Protein AF-A0A930RI25-F1 (afdb_monomer)

Mean predicted aligned error: 14.93 Å

Foldseek 3Di:
DDDPVVLLVLLLVLLLVCLLVVHQLDEPPSDYFPVVPDVDCPPHDPVRVCVRVSSVSSNVNNPDPVSVVSSVVNVVVVVVVVVVVVVVVVVVVVVVVVVVPDPPDPDPPDDDDDDDPDPDDPPDDDDDDPDDPDDPDDDDDDDDDDD

Radius of gyration: 32.0 Å; Cα contacts (8 Å, |Δi|>4): 77; chains: 1; bounding box: 86×34×66 Å

Secondary structure (DSSP, 8-state):
---HHHHHHHHHHHHHHHHHTT----BTTTB--GGGTSS--TT-HHHHHHHHHHHHHHHHHHTSHHHHHHHHHHHHHHHHHHHHHHHHHHHHHHHHHHHTS---PPP--SPPPPPPPPPPPP----PPPPPPPP-------------

pLDDT: mean 84.76, std 18.07, range [45.09, 98.88]

Sequence (147 aa):
VPTEAQKHSAAHLIAALCTVYQLDPIWGVTVKGHRDFNATACPGRYLYAELPEIVEEARVYYGSDELQAERLRIMQQERAEQEQQRARMRARMEAAQNKNSRPSHPTPSAPNPPVQPAPEKPSLRPSKRPDLPKPGNLPTQRRIASN

Solvent-accessible surface area (backbone atoms only — not comparable to full-atom values): 9212 Å² total; per-residue (Å²): 127,84,52,70,70,55,44,53,52,49,12,5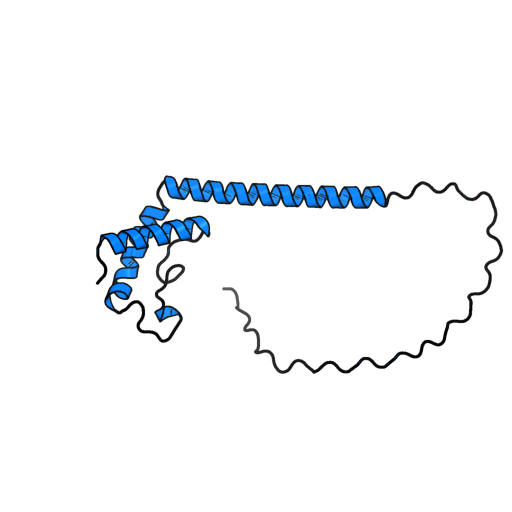0,50,52,19,52,52,23,37,76,70,74,45,71,67,34,65,83,74,70,42,73,55,63,38,82,80,40,103,52,70,48,70,38,75,64,52,56,69,46,44,58,59,36,32,52,52,10,39,56,51,40,67,30,71,68,43,45,51,48,36,51,50,53,55,51,49,55,48,52,51,51,52,50,50,53,51,55,51,48,55,52,51,53,54,53,52,58,71,62,60,69,75,84,71,78,78,74,94,61,84,80,76,83,83,74,79,80,77,83,77,77,88,75,76,84,74,80,77,79,86,73,82,76,87,71,86,73,82,80,80,78,80,80,79,90,129

Structure (mmCIF, N/CA/C/O backbone):
data_AF-A0A930RI25-F1
#
_entry.id   AF-A0A930RI25-F1
#
loop_
_atom_site.group_PDB
_atom_site.id
_atom_site.type_symbol
_atom_site.label_atom_id
_atom_site.label_alt_id
_atom_site.label_comp_id
_atom_site.label_asym_id
_atom_site.label_entity_id
_atom_site.label_seq_id
_atom_site.pdbx_PDB_ins_code
_atom_site.Cartn_x
_atom_site.Cartn_y
_atom_site.Cartn_z
_atom_site.occupancy
_atom_site.B_iso_or_equiv
_atom_site.auth_seq_id
_atom_site.a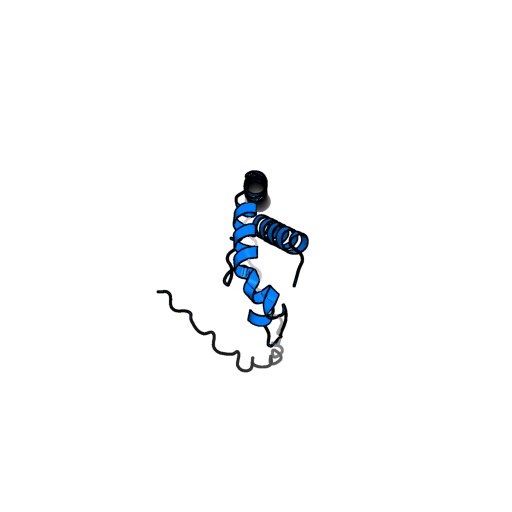uth_comp_id
_atom_site.auth_asym_id
_atom_site.auth_atom_id
_atom_site.pdbx_PDB_model_num
ATOM 1 N N . VAL A 1 1 ? 14.354 2.944 -18.507 1.00 77.38 1 VAL A N 1
ATOM 2 C CA . VAL A 1 1 ? 14.143 2.156 -17.270 1.00 77.38 1 VAL A CA 1
ATOM 3 C C . VAL A 1 1 ? 14.271 3.093 -16.080 1.00 77.38 1 VAL A C 1
ATOM 5 O O . VAL A 1 1 ? 14.964 4.094 -16.258 1.00 77.38 1 VAL A O 1
ATOM 8 N N . PRO A 1 2 ? 13.552 2.870 -14.964 1.00 91.62 2 PRO A N 1
ATOM 9 C CA . PRO A 1 2 ? 13.620 3.746 -13.791 1.00 91.62 2 PRO A CA 1
ATOM 10 C C . PRO A 1 2 ? 15.038 3.833 -13.224 1.00 91.62 2 PRO A C 1
ATOM 12 O O . PRO A 1 2 ? 15.827 2.905 -13.396 1.00 91.62 2 PRO A O 1
ATOM 15 N N . THR A 1 3 ? 15.357 4.940 -12.555 1.00 97.19 3 THR A N 1
ATOM 16 C CA . THR A 1 3 ? 16.615 5.065 -11.806 1.00 97.19 3 THR A CA 1
ATOM 17 C C . THR A 1 3 ? 16.558 4.240 -10.521 1.00 97.19 3 THR A C 1
ATOM 19 O O . THR A 1 3 ? 15.477 3.978 -9.997 1.00 97.19 3 THR A O 1
ATOM 22 N N . GLU A 1 4 ? 17.713 3.890 -9.957 1.00 97.31 4 GLU A N 1
ATOM 23 C CA . GLU A 1 4 ? 17.773 3.149 -8.686 1.00 97.31 4 GLU A CA 1
ATOM 24 C C . GLU A 1 4 ? 17.072 3.901 -7.545 1.00 97.31 4 GLU A C 1
ATOM 26 O O . GLU A 1 4 ? 16.296 3.320 -6.796 1.00 97.31 4 GLU A O 1
ATOM 31 N N . ALA A 1 5 ? 17.210 5.230 -7.490 1.00 98.00 5 ALA A N 1
ATOM 32 C CA . ALA A 1 5 ? 16.478 6.051 -6.524 1.00 98.00 5 ALA A CA 1
ATOM 33 C C . ALA A 1 5 ? 14.948 5.939 -6.682 1.00 98.00 5 ALA A C 1
ATOM 35 O O . ALA A 1 5 ? 14.220 5.940 -5.690 1.00 98.00 5 ALA A O 1
ATOM 36 N N . GLN A 1 6 ? 14.444 5.822 -7.918 1.00 98.00 6 GLN A N 1
ATOM 37 C CA . GLN A 1 6 ? 13.016 5.603 -8.169 1.00 98.00 6 GLN A CA 1
ATOM 38 C C . GLN A 1 6 ? 12.572 4.201 -7.737 1.00 98.00 6 GLN A C 1
ATOM 40 O O . GLN A 1 6 ? 11.468 4.065 -7.212 1.00 98.00 6 GLN A O 1
ATOM 45 N N . LYS A 1 7 ? 13.417 3.179 -7.922 1.00 98.12 7 LYS A N 1
ATOM 46 C CA . LYS A 1 7 ? 13.138 1.805 -7.476 1.00 98.12 7 LYS A CA 1
ATOM 47 C C . LYS A 1 7 ? 13.075 1.717 -5.951 1.00 98.12 7 LYS A C 1
ATOM 49 O O . LYS A 1 7 ? 12.050 1.285 -5.432 1.00 98.12 7 LYS A O 1
ATOM 54 N N . HIS A 1 8 ? 14.074 2.257 -5.251 1.00 98.38 8 HIS A N 1
ATOM 55 C CA . HIS A 1 8 ? 14.088 2.294 -3.784 1.00 98.38 8 HIS A CA 1
ATOM 56 C C . HIS A 1 8 ? 12.900 3.095 -3.233 1.00 98.38 8 HIS A C 1
ATOM 58 O O . HIS A 1 8 ? 12.238 2.684 -2.282 1.00 98.38 8 HIS A O 1
ATOM 64 N N . SER A 1 9 ? 12.571 4.235 -3.858 1.00 98.56 9 SER A N 1
ATOM 65 C CA . SER A 1 9 ? 11.401 5.030 -3.469 1.00 98.56 9 SER A CA 1
ATOM 66 C C . SER A 1 9 ? 10.093 4.253 -3.656 1.00 98.56 9 SER A C 1
ATOM 68 O O . SER A 1 9 ? 9.220 4.313 -2.788 1.00 98.56 9 SER A O 1
ATOM 70 N N . ALA A 1 10 ? 9.963 3.486 -4.743 1.00 98.25 10 ALA A N 1
ATOM 71 C CA . ALA A 1 10 ? 8.814 2.615 -4.960 1.00 98.25 10 ALA A CA 1
ATOM 72 C C . ALA A 1 10 ? 8.750 1.482 -3.922 1.00 98.25 10 ALA A C 1
ATOM 74 O O . ALA A 1 10 ? 7.679 1.242 -3.366 1.00 98.25 10 ALA A O 1
ATOM 75 N N . ALA A 1 11 ? 9.876 0.833 -3.614 1.00 98.75 11 ALA A N 1
ATOM 76 C CA . ALA A 1 11 ? 9.961 -0.212 -2.596 1.00 98.75 11 ALA A CA 1
ATOM 77 C C . ALA A 1 11 ? 9.539 0.304 -1.208 1.00 98.75 11 ALA A C 1
ATOM 79 O O . ALA A 1 11 ? 8.686 -0.296 -0.550 1.00 98.75 11 ALA A O 1
ATOM 80 N N . HIS A 1 12 ? 10.049 1.471 -0.802 1.00 98.69 12 HIS A N 1
ATOM 81 C CA . HIS A 1 12 ? 9.642 2.144 0.434 1.00 98.69 12 HIS A CA 1
ATOM 82 C C . HIS A 1 12 ? 8.142 2.460 0.465 1.00 98.69 12 HIS A C 1
ATOM 84 O O . HIS A 1 12 ? 7.481 2.218 1.476 1.00 98.69 12 HIS A O 1
ATOM 90 N N . LEU A 1 13 ? 7.587 2.979 -0.635 1.00 98.69 13 LEU A N 1
ATOM 91 C CA . LEU A 1 13 ? 6.160 3.291 -0.714 1.00 98.69 13 LEU A CA 1
ATOM 92 C C . LEU A 1 13 ? 5.298 2.028 -0.595 1.00 98.69 13 LEU A C 1
ATOM 94 O O . LEU A 1 13 ? 4.304 2.032 0.132 1.00 98.69 13 LEU A O 1
ATOM 98 N N . ILE A 1 14 ? 5.680 0.944 -1.277 1.00 98.81 14 ILE A N 1
ATOM 99 C CA . ILE A 1 14 ? 4.996 -0.351 -1.176 1.00 98.81 14 ILE A CA 1
ATOM 100 C C . ILE A 1 14 ? 4.996 -0.825 0.280 1.00 98.81 14 ILE A C 1
ATOM 102 O O . ILE A 1 14 ? 3.935 -1.179 0.795 1.00 98.81 14 ILE A O 1
ATOM 106 N N . ALA A 1 15 ? 6.150 -0.786 0.951 1.00 98.88 15 ALA A N 1
ATOM 107 C CA . ALA A 1 15 ? 6.277 -1.183 2.349 1.00 98.88 15 ALA A CA 1
ATOM 108 C C . ALA A 1 15 ? 5.382 -0.340 3.271 1.00 98.88 15 ALA A C 1
ATOM 110 O O . ALA A 1 15 ? 4.633 -0.899 4.070 1.00 98.88 15 ALA A O 1
ATOM 111 N N . ALA A 1 16 ? 5.394 0.988 3.115 1.00 98.62 16 ALA A N 1
ATOM 112 C CA . ALA A 1 16 ? 4.578 1.900 3.913 1.00 98.62 16 ALA A CA 1
ATOM 113 C C . ALA A 1 16 ? 3.071 1.642 3.739 1.00 98.62 16 ALA A C 1
ATOM 115 O O . ALA A 1 16 ? 2.340 1.542 4.725 1.00 98.62 16 ALA A O 1
ATOM 116 N N . LEU A 1 17 ? 2.598 1.468 2.499 1.00 98.69 17 LEU A N 1
ATOM 117 C CA . LEU A 1 17 ? 1.194 1.138 2.232 1.00 98.69 17 LEU A CA 1
ATOM 118 C C . LEU A 1 17 ? 0.817 -0.226 2.824 1.00 98.69 17 LEU A C 1
ATOM 120 O O . LEU A 1 17 ? -0.224 -0.358 3.464 1.00 98.69 17 LEU A O 1
ATOM 124 N N . CYS A 1 18 ? 1.680 -1.228 2.665 1.00 98.69 18 CYS A N 1
ATOM 125 C CA . CYS A 1 18 ? 1.493 -2.556 3.248 1.00 98.69 18 CYS A CA 1
ATOM 126 C C . CYS A 1 18 ? 1.453 -2.518 4.790 1.00 98.69 18 CYS A C 1
ATOM 128 O O . CYS A 1 18 ? 0.722 -3.287 5.415 1.00 98.69 18 CYS A O 1
ATOM 130 N N . THR A 1 19 ? 2.187 -1.604 5.426 1.00 98.56 19 THR A N 1
ATOM 131 C CA . THR A 1 19 ? 2.100 -1.347 6.871 1.00 98.56 19 THR A CA 1
ATOM 132 C C . THR A 1 19 ? 0.750 -0.771 7.271 1.00 98.56 19 THR A C 1
ATOM 134 O O . THR A 1 19 ? 0.095 -1.334 8.145 1.00 98.56 19 THR A O 1
ATOM 137 N N . VAL A 1 20 ? 0.301 0.290 6.594 1.00 98.12 20 VAL A N 1
ATOM 138 C CA . VAL A 1 20 ? -0.972 0.962 6.905 1.00 98.12 20 VAL A CA 1
ATOM 139 C C . VAL A 1 20 ? -2.167 0.027 6.730 1.00 98.12 20 VAL A C 1
ATOM 141 O O . VAL A 1 20 ? -3.050 -0.015 7.581 1.00 98.12 20 VAL A O 1
ATOM 144 N N . TYR A 1 21 ? -2.187 -0.746 5.645 1.00 97.94 21 TYR A N 1
ATOM 145 C CA . TYR A 1 21 ? -3.302 -1.642 5.330 1.00 97.94 21 TYR A CA 1
ATOM 146 C C . TYR A 1 21 ? -3.144 -3.056 5.895 1.00 97.94 21 TYR A C 1
ATOM 148 O O . TYR A 1 21 ? -3.985 -3.909 5.623 1.00 97.94 21 TYR A O 1
ATOM 156 N N . GLN A 1 22 ? -2.084 -3.311 6.668 1.00 96.94 22 GLN A N 1
ATOM 157 C CA . GLN A 1 22 ? -1.802 -4.618 7.267 1.00 96.94 22 GLN A CA 1
ATOM 158 C C . GLN A 1 22 ? -1.764 -5.764 6.231 1.00 96.94 22 GLN A C 1
ATOM 160 O O . GLN A 1 22 ? -2.313 -6.841 6.447 1.00 96.94 22 GLN A O 1
ATOM 165 N N . LEU A 1 23 ? -1.112 -5.522 5.090 1.00 98.06 23 LEU A N 1
ATOM 166 C CA . LEU A 1 23 ? -0.942 -6.484 3.996 1.00 98.06 23 LEU A CA 1
ATOM 167 C C . LEU A 1 23 ? 0.519 -6.911 3.881 1.00 98.06 23 LEU A C 1
ATOM 169 O O . LEU 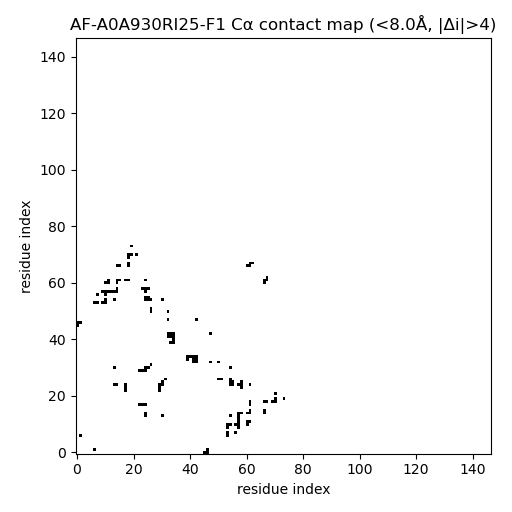A 1 23 ? 1.404 -6.082 4.055 1.00 98.06 23 LEU A O 1
ATOM 173 N N . ASP A 1 24 ? 0.783 -8.155 3.490 1.00 98.19 24 ASP A N 1
ATOM 174 C CA . ASP A 1 24 ? 2.151 -8.583 3.192 1.00 98.19 24 ASP A CA 1
ATOM 175 C C . ASP A 1 24 ? 2.564 -8.162 1.769 1.00 98.19 24 ASP A C 1
ATOM 177 O O . ASP A 1 24 ? 1.809 -8.405 0.817 1.00 98.19 24 ASP A O 1
ATOM 181 N N . PRO A 1 25 ? 3.759 -7.573 1.567 1.00 98.31 25 PRO A N 1
ATOM 182 C CA . PRO A 1 25 ? 4.236 -7.182 0.244 1.00 98.31 25 PRO A CA 1
ATOM 183 C C . PRO A 1 25 ? 4.682 -8.417 -0.547 1.00 98.31 25 PRO A C 1
ATOM 185 O O . PRO A 1 25 ? 5.825 -8.856 -0.479 1.00 98.31 25 PRO A O 1
ATOM 188 N N . ILE A 1 26 ? 3.751 -9.011 -1.295 1.00 98.38 26 ILE A N 1
ATOM 189 C CA . ILE A 1 26 ? 3.974 -10.222 -2.093 1.00 98.38 26 ILE A CA 1
ATOM 190 C C . ILE A 1 26 ? 3.712 -9.916 -3.569 1.00 98.38 26 ILE A C 1
ATOM 192 O O . ILE A 1 26 ? 2.586 -9.569 -3.941 1.00 98.38 26 ILE A O 1
ATOM 1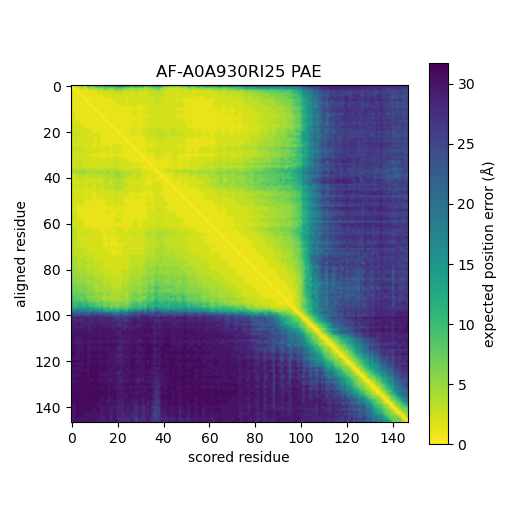96 N N . TRP A 1 27 ? 4.731 -10.074 -4.419 1.00 98.38 27 TRP A N 1
ATOM 197 C CA . TRP A 1 27 ? 4.587 -9.920 -5.868 1.00 98.38 27 TRP A CA 1
ATOM 198 C C . TRP A 1 27 ? 3.618 -10.962 -6.441 1.00 98.38 27 TRP A C 1
ATOM 200 O O . TRP A 1 27 ? 3.643 -12.129 -6.055 1.00 98.38 27 TRP A O 1
ATOM 210 N N . GLY A 1 28 ? 2.736 -10.537 -7.346 1.00 97.38 28 GLY A N 1
ATOM 211 C CA . GLY A 1 28 ? 1.724 -11.390 -7.971 1.00 97.38 28 GLY A CA 1
ATOM 212 C C . GLY A 1 28 ? 0.528 -11.725 -7.071 1.00 97.38 28 GLY A C 1
ATOM 213 O O . GLY A 1 28 ? -0.459 -12.276 -7.558 1.00 97.38 28 GLY A O 1
ATOM 214 N N . VAL A 1 29 ? 0.560 -11.351 -5.787 1.00 97.62 29 VAL A N 1
ATOM 215 C CA . VAL A 1 29 ? -0.540 -11.564 -4.831 1.00 97.62 29 VAL A CA 1
ATOM 216 C C . VAL A 1 29 ? -1.092 -10.218 -4.374 1.00 97.62 29 VAL A C 1
ATOM 218 O O . VAL A 1 29 ? -2.179 -9.835 -4.815 1.00 97.62 29 VAL A O 1
ATOM 221 N N . THR A 1 30 ? -0.318 -9.487 -3.572 1.00 98.06 30 THR A N 1
ATOM 222 C CA . THR A 1 30 ? -0.674 -8.167 -3.029 1.00 98.06 30 THR A CA 1
ATOM 223 C C . THR A 1 30 ? -0.238 -7.049 -3.968 1.00 98.06 30 THR A C 1
ATOM 225 O O . THR A 1 30 ? -1.006 -6.130 -4.240 1.00 98.06 30 THR A O 1
ATOM 228 N N . VAL A 1 31 ? 0.987 -7.140 -4.494 1.00 98.31 31 VAL A N 1
ATOM 229 C CA . VAL A 1 31 ? 1.554 -6.156 -5.422 1.00 98.31 31 VAL A CA 1
ATOM 230 C C . VAL A 1 31 ? 1.533 -6.735 -6.826 1.00 98.31 31 VAL A C 1
ATOM 232 O O . VAL A 1 31 ? 2.027 -7.838 -7.053 1.00 98.31 31 VAL A O 1
ATOM 235 N N . LYS A 1 32 ? 0.950 -5.998 -7.769 1.00 97.94 32 LYS A N 1
ATOM 236 C CA . LYS A 1 32 ? 0.746 -6.419 -9.159 1.00 97.94 32 LYS A CA 1
ATOM 237 C C . LYS A 1 32 ? 0.980 -5.248 -10.104 1.00 97.94 32 LYS A C 1
ATOM 239 O O . LYS A 1 32 ? 0.820 -4.087 -9.722 1.00 97.94 32 LYS A O 1
ATOM 244 N N . GLY A 1 33 ? 1.343 -5.546 -11.344 1.00 97.25 33 GLY A N 1
ATOM 245 C CA . GLY A 1 33 ? 1.411 -4.549 -12.402 1.00 97.25 33 GLY A CA 1
ATOM 246 C C . GLY A 1 33 ? 0.014 -4.169 -12.889 1.00 97.25 33 GLY A C 1
ATOM 247 O O . GLY A 1 33 ? -0.935 -4.942 -12.800 1.00 97.25 33 GLY A O 1
ATOM 248 N N . HIS A 1 34 ? -0.127 -2.983 -13.482 1.00 98.12 34 HIS A N 1
ATOM 249 C CA . HIS A 1 34 ? -1.424 -2.552 -14.015 1.00 98.12 34 HIS A CA 1
ATOM 250 C C . HIS A 1 34 ? -1.953 -3.494 -15.122 1.00 98.12 34 HIS A C 1
ATOM 252 O O . HIS A 1 34 ? -3.157 -3.739 -15.213 1.00 98.12 34 HIS A O 1
ATOM 258 N N . ARG A 1 35 ? -1.052 -4.084 -15.919 1.00 97.50 35 ARG A N 1
ATOM 259 C CA . ARG A 1 35 ? -1.384 -5.106 -16.925 1.00 97.50 35 ARG A CA 1
ATOM 260 C C . ARG A 1 35 ? -2.017 -6.384 -16.372 1.00 97.50 35 ARG A C 1
ATOM 262 O O . ARG A 1 35 ? -2.651 -7.099 -17.134 1.00 97.50 35 ARG A O 1
ATOM 269 N N . ASP A 1 36 ? -1.867 -6.668 -15.081 1.00 97.69 36 ASP A N 1
ATOM 270 C CA . ASP A 1 36 ? -2.424 -7.888 -14.480 1.00 97.69 36 ASP A CA 1
ATOM 271 C C . ASP A 1 36 ? -3.938 -7.778 -14.269 1.00 97.69 36 ASP A C 1
ATOM 273 O O . ASP A 1 36 ? -4.615 -8.779 -14.043 1.00 97.69 36 ASP A O 1
ATOM 277 N N . PHE A 1 37 ? -4.476 -6.558 -14.358 1.00 97.12 37 PHE A N 1
ATOM 278 C CA . PHE A 1 37 ? -5.898 -6.267 -14.197 1.00 97.12 37 PHE A CA 1
ATOM 279 C C . PHE A 1 37 ? -6.574 -5.816 -15.491 1.00 97.12 37 PHE A C 1
ATOM 281 O O . PHE A 1 37 ? -7.779 -5.994 -15.644 1.00 97.12 37 PHE A O 1
ATOM 288 N N . ASN A 1 38 ? -5.820 -5.216 -16.415 1.00 96.38 38 ASN A N 1
ATOM 289 C CA . ASN A 1 38 ? -6.358 -4.579 -17.612 1.00 96.38 38 ASN A CA 1
ATOM 290 C C . ASN A 1 38 ? -5.532 -4.928 -18.853 1.00 96.38 38 ASN A C 1
ATOM 292 O O . ASN A 1 38 ? -4.325 -5.146 -18.773 1.00 96.38 38 ASN A O 1
ATOM 296 N N . ALA A 1 39 ? -6.160 -4.873 -20.030 1.00 97.06 39 ALA A N 1
ATOM 297 C CA . ALA A 1 39 ? -5.472 -4.984 -21.315 1.00 97.06 39 ALA A CA 1
ATOM 298 C C . ALA A 1 39 ? -4.652 -3.710 -21.609 1.00 97.06 39 ALA A C 1
ATOM 300 O O . ALA A 1 39 ? -5.057 -2.844 -22.383 1.00 97.06 39 ALA A O 1
ATOM 301 N N . THR A 1 40 ? -3.503 -3.569 -20.948 1.00 97.62 40 THR A N 1
ATOM 302 C CA . THR A 1 40 ? -2.613 -2.409 -21.060 1.00 97.62 40 THR A CA 1
ATOM 303 C C . THR A 1 40 ? -1.147 -2.825 -21.114 1.00 97.62 40 THR A C 1
ATOM 305 O O . THR A 1 40 ? -0.739 -3.832 -20.542 1.00 97.62 40 THR A O 1
ATOM 308 N N . ALA A 1 41 ? -0.320 -2.016 -21.779 1.00 97.06 41 ALA A N 1
ATOM 309 C CA . ALA A 1 41 ? 1.129 -2.194 -21.767 1.00 97.06 41 ALA A CA 1
ATOM 310 C C . ALA A 1 41 ? 1.776 -1.701 -20.459 1.00 97.06 41 ALA A C 1
ATOM 312 O O . ALA A 1 41 ? 2.918 -2.071 -20.174 1.00 97.06 41 ALA A O 1
ATOM 313 N N . CYS A 1 42 ? 1.080 -0.886 -19.659 1.00 96.56 42 CYS A N 1
ATOM 314 C CA . CYS A 1 42 ? 1.565 -0.354 -18.381 1.00 96.56 42 CYS A CA 1
ATOM 315 C C . CYS A 1 42 ? 1.880 -1.496 -17.385 1.00 96.56 42 CYS A C 1
ATOM 317 O O . CYS A 1 42 ? 1.092 -2.435 -17.290 1.00 96.56 42 CYS A O 1
ATOM 319 N N . PRO A 1 43 ? 3.017 -1.487 -16.659 1.00 96.50 43 PRO A N 1
ATOM 320 C CA . PRO A 1 43 ? 3.991 -0.398 -16.478 1.00 96.50 43 PRO A CA 1
ATOM 321 C C . PRO A 1 43 ? 5.168 -0.406 -17.474 1.00 96.50 43 PRO A C 1
ATOM 323 O O . PRO A 1 43 ? 6.247 0.106 -17.197 1.00 96.50 43 PRO A O 1
ATOM 326 N N . GLY A 1 44 ? 4.977 -0.981 -18.659 1.00 96.88 44 GLY A N 1
ATOM 327 C CA . GLY A 1 44 ? 6.043 -1.223 -19.627 1.00 96.88 44 GLY A CA 1
ATOM 328 C C . GLY A 1 44 ? 6.784 -2.529 -19.337 1.00 96.88 44 GLY A C 1
ATOM 329 O O . GLY A 1 44 ? 6.786 -3.034 -18.219 1.00 96.88 44 GLY A O 1
ATOM 330 N N . ARG A 1 45 ? 7.389 -3.125 -20.373 1.00 96.69 45 ARG A N 1
ATOM 331 C CA . ARG A 1 45 ? 8.001 -4.466 -20.278 1.00 96.69 45 ARG A CA 1
ATOM 332 C C . ARG A 1 45 ? 9.169 -4.545 -19.292 1.00 96.69 45 ARG A C 1
ATOM 334 O O . ARG A 1 45 ? 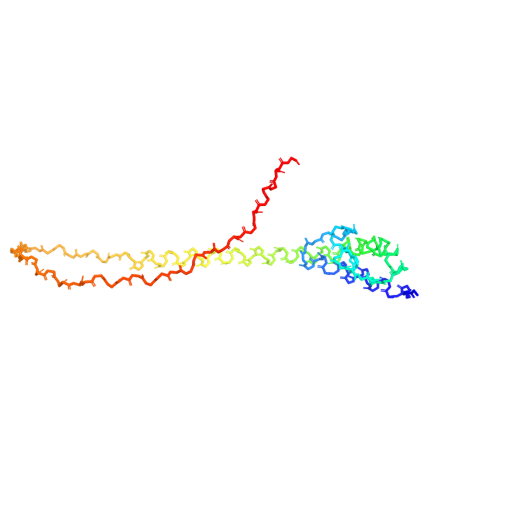9.298 -5.551 -18.617 1.00 96.69 45 ARG A O 1
ATOM 341 N N . TYR A 1 46 ? 9.988 -3.497 -19.224 1.00 96.38 46 TYR A N 1
ATOM 342 C CA . TYR A 1 46 ? 11.208 -3.513 -18.423 1.00 96.38 46 TYR A CA 1
ATOM 343 C C . TYR A 1 46 ? 10.908 -3.357 -16.938 1.00 96.38 46 TYR A C 1
ATOM 345 O O . TYR A 1 46 ? 11.275 -4.228 -16.168 1.00 96.38 46 TYR A O 1
ATOM 353 N N . LEU A 1 47 ? 10.148 -2.323 -16.554 1.00 96.50 47 LEU A N 1
ATOM 354 C CA . LEU A 1 47 ? 9.746 -2.158 -15.158 1.00 96.50 47 LEU A CA 1
ATOM 355 C C . LEU A 1 47 ? 8.933 -3.364 -14.680 1.00 96.50 47 LEU A C 1
ATOM 357 O O . LEU A 1 47 ? 9.183 -3.866 -13.599 1.00 96.50 47 LEU A O 1
ATOM 361 N N . TYR A 1 48 ? 8.020 -3.894 -15.500 1.00 97.69 48 TYR A N 1
ATOM 362 C CA . TYR A 1 48 ? 7.266 -5.089 -15.117 1.00 97.69 48 TYR A CA 1
ATOM 363 C C . TYR A 1 48 ? 8.165 -6.303 -14.813 1.00 97.69 48 TYR A C 1
ATOM 365 O O . TYR A 1 48 ? 7.845 -7.074 -13.916 1.00 97.69 48 TYR A O 1
ATOM 373 N N . ALA A 1 49 ? 9.284 -6.463 -15.528 1.00 97.31 49 ALA A N 1
ATOM 374 C CA . ALA A 1 49 ? 10.256 -7.521 -15.258 1.00 97.31 49 ALA A CA 1
ATOM 375 C C . ALA A 1 49 ? 11.083 -7.272 -13.981 1.00 97.31 49 ALA A C 1
ATOM 377 O O . ALA A 1 49 ? 11.496 -8.235 -13.350 1.00 97.31 49 ALA A O 1
ATOM 378 N N . GLU A 1 50 ? 11.289 -6.009 -13.593 1.00 97.50 50 GLU A N 1
ATOM 379 C CA . GLU A 1 50 ? 12.008 -5.607 -12.370 1.00 97.50 50 GLU A CA 1
ATOM 380 C C . GLU A 1 50 ? 11.109 -5.591 -11.114 1.00 97.50 50 GLU A C 1
ATOM 382 O O . GLU A 1 50 ? 11.611 -5.603 -9.993 1.00 97.50 50 GLU A O 1
ATOM 387 N N . LEU A 1 51 ? 9.776 -5.575 -11.260 1.00 98.06 51 LEU A N 1
ATOM 388 C CA . LEU A 1 51 ? 8.845 -5.514 -10.122 1.00 98.06 51 LEU A CA 1
ATOM 389 C C . LEU A 1 51 ? 9.030 -6.618 -9.064 1.00 98.06 51 LEU A C 1
ATOM 391 O O . LEU A 1 51 ? 8.904 -6.284 -7.887 1.00 98.06 51 LEU A O 1
ATOM 395 N N . PRO A 1 52 ? 9.331 -7.889 -9.404 1.00 98.50 52 PRO A N 1
ATOM 396 C CA . PRO A 1 52 ? 9.631 -8.901 -8.393 1.00 98.50 52 PRO A CA 1
ATOM 397 C C . PRO A 1 52 ? 10.763 -8.484 -7.443 1.00 98.50 52 PRO A C 1
ATOM 399 O O . PRO A 1 52 ? 10.627 -8.646 -6.235 1.00 98.50 52 PRO A O 1
ATOM 402 N N . GLU A 1 53 ? 11.841 -7.901 -7.974 1.00 98.38 53 GLU A N 1
ATOM 403 C CA . GLU A 1 53 ? 13.004 -7.465 -7.189 1.00 98.38 53 GLU A CA 1
ATOM 404 C C . GLU A 1 53 ? 12.670 -6.242 -6.327 1.00 98.38 53 GLU A C 1
ATOM 406 O O . GLU A 1 53 ? 12.982 -6.219 -5.140 1.00 98.38 53 GLU A O 1
ATOM 411 N N . ILE A 1 54 ? 11.946 -5.266 -6.885 1.00 98.56 54 ILE A N 1
ATOM 412 C CA . ILE A 1 54 ? 11.484 -4.078 -6.143 1.00 98.56 54 ILE A CA 1
ATOM 413 C C . ILE A 1 54 ? 10.570 -4.483 -4.974 1.00 98.56 54 ILE A C 1
ATOM 415 O O . ILE A 1 54 ? 10.613 -3.886 -3.900 1.00 98.56 54 ILE A O 1
ATOM 419 N N . VAL A 1 55 ? 9.720 -5.498 -5.162 1.00 98.75 55 VAL A N 1
ATOM 420 C CA . VAL A 1 55 ? 8.850 -6.000 -4.088 1.00 98.75 55 VAL A CA 1
ATOM 421 C C . VAL A 1 55 ? 9.641 -6.778 -3.038 1.00 98.75 55 VAL A C 1
ATOM 423 O O . VAL A 1 55 ? 9.296 -6.707 -1.860 1.00 98.75 55 VAL A O 1
ATOM 426 N N . GLU A 1 56 ? 10.708 -7.476 -3.422 1.00 98.62 56 GLU A N 1
ATOM 427 C CA . GLU A 1 56 ? 11.610 -8.111 -2.456 1.00 98.62 56 GLU A CA 1
ATOM 428 C C . GLU A 1 56 ? 12.325 -7.063 -1.591 1.00 98.62 56 GLU A C 1
ATOM 430 O O . GLU A 1 56 ? 12.355 -7.177 -0.367 1.00 98.62 56 GLU A O 1
ATOM 435 N N . GLU A 1 57 ? 12.790 -5.969 -2.193 1.00 98.69 57 GLU A N 1
ATOM 436 C CA . GLU A 1 57 ? 13.324 -4.826 -1.447 1.00 98.69 57 GLU A CA 1
ATOM 437 C C . GLU A 1 57 ? 12.260 -4.211 -0.515 1.00 98.69 57 GLU A C 1
ATOM 439 O O . GLU A 1 57 ? 12.527 -3.913 0.653 1.00 98.69 57 GLU A O 1
ATOM 444 N N . ALA A 1 58 ? 11.008 -4.109 -0.976 1.00 98.75 58 ALA A N 1
ATOM 445 C CA . ALA A 1 58 ? 9.899 -3.658 -0.140 1.00 98.75 58 ALA A CA 1
ATOM 446 C C . ALA A 1 58 ? 9.662 -4.573 1.073 1.00 98.75 58 ALA A C 1
ATOM 448 O O . ALA A 1 58 ? 9.314 -4.072 2.142 1.00 98.75 58 ALA A O 1
ATOM 449 N N . ARG A 1 59 ? 9.869 -5.895 0.953 1.00 98.50 59 ARG A N 1
ATOM 450 C CA . ARG A 1 59 ? 9.795 -6.820 2.102 1.00 98.50 59 ARG A CA 1
ATOM 451 C C . ARG A 1 59 ? 10.859 -6.511 3.147 1.00 98.50 59 ARG A C 1
ATOM 453 O O . ARG A 1 59 ? 10.551 -6.562 4.336 1.00 98.50 59 ARG A O 1
ATOM 460 N N . VAL A 1 60 ? 12.074 -6.164 2.721 1.00 98.50 60 VAL A N 1
ATOM 461 C CA . VAL A 1 60 ? 13.151 -5.763 3.639 1.00 98.50 60 VAL A CA 1
ATOM 462 C C . VAL A 1 60 ? 12.740 -4.513 4.416 1.00 98.50 60 VAL A C 1
ATOM 464 O O . VAL A 1 60 ? 12.790 -4.516 5.645 1.00 98.50 60 VAL A O 1
ATOM 467 N N . TYR A 1 61 ? 12.244 -3.477 3.730 1.00 98.56 61 TYR A N 1
ATOM 468 C CA . TYR A 1 61 ? 11.744 -2.271 4.399 1.00 98.56 61 TYR A CA 1
ATOM 469 C C . TYR A 1 61 ? 10.557 -2.555 5.319 1.00 98.56 61 TYR A C 1
ATOM 471 O O . TYR A 1 61 ? 10.520 -2.074 6.450 1.00 98.56 61 TYR A O 1
ATOM 479 N N . TYR A 1 62 ? 9.598 -3.359 4.865 1.00 98.62 62 TYR A N 1
ATOM 480 C CA . TYR A 1 62 ? 8.423 -3.768 5.636 1.00 98.62 62 TYR A CA 1
ATOM 481 C C . TYR A 1 62 ? 8.793 -4.502 6.932 1.00 98.62 62 TYR A C 1
ATOM 483 O O . TYR A 1 62 ? 8.101 -4.358 7.940 1.00 98.62 62 TYR A O 1
ATOM 491 N N . GLY A 1 63 ? 9.897 -5.251 6.908 1.00 98.12 63 GLY A N 1
ATOM 492 C CA . GLY A 1 63 ? 10.482 -5.922 8.064 1.00 98.12 63 GLY A CA 1
ATOM 493 C C . GLY A 1 63 ? 11.370 -5.037 8.943 1.00 98.12 63 GLY A C 1
ATOM 494 O O . GLY A 1 63 ? 11.916 -5.549 9.913 1.00 98.12 63 GLY A O 1
ATOM 495 N N . SER A 1 64 ? 11.534 -3.744 8.656 1.00 98.44 64 SER A N 1
ATOM 496 C CA . SER A 1 64 ? 12.299 -2.839 9.525 1.00 98.44 64 SER A CA 1
ATOM 497 C C . SER A 1 64 ? 11.600 -2.595 10.866 1.00 98.44 64 SER A C 1
ATOM 499 O O . SER A 1 64 ? 10.370 -2.554 10.935 1.00 98.44 64 SER A O 1
ATOM 501 N N . ASP A 1 65 ? 12.381 -2.372 11.926 1.00 98.50 65 ASP A N 1
ATOM 502 C CA . ASP A 1 65 ? 11.857 -2.103 13.274 1.00 98.50 65 ASP A CA 1
ATOM 503 C C . ASP A 1 65 ? 10.887 -0.913 13.298 1.00 98.50 65 ASP A C 1
ATOM 505 O O . ASP A 1 65 ? 9.877 -0.940 14.000 1.00 98.50 65 ASP A O 1
ATOM 509 N N . GLU A 1 66 ? 11.160 0.117 12.493 1.00 97.62 66 GLU A N 1
ATOM 510 C CA . GLU A 1 66 ? 10.312 1.303 12.366 1.00 97.62 66 GLU A CA 1
ATOM 511 C C . GLU A 1 66 ? 8.910 0.946 11.849 1.00 97.62 66 GLU A C 1
ATOM 513 O O . GLU A 1 66 ? 7.907 1.265 12.494 1.00 97.62 66 GLU A O 1
ATOM 518 N N . LEU A 1 67 ? 8.823 0.243 10.715 1.00 97.94 67 LEU A N 1
ATOM 519 C CA . LEU A 1 67 ? 7.532 -0.121 10.125 1.00 97.94 67 LEU A CA 1
ATOM 520 C C . LEU A 1 67 ? 6.822 -1.235 10.903 1.00 97.94 67 LEU A C 1
ATOM 522 O O . LEU A 1 67 ? 5.589 -1.266 10.937 1.00 97.94 67 LEU A O 1
ATOM 526 N N . GLN A 1 68 ? 7.564 -2.119 11.574 1.00 97.81 68 GLN A N 1
ATOM 527 C CA . GLN A 1 68 ? 6.983 -3.085 12.508 1.00 97.81 68 GLN A CA 1
ATOM 528 C C . GLN A 1 68 ? 6.339 -2.390 13.714 1.00 97.81 68 GLN A C 1
ATOM 530 O O . GLN A 1 68 ? 5.205 -2.716 14.081 1.00 97.81 68 GLN A O 1
ATOM 535 N N . ALA A 1 69 ? 7.028 -1.411 14.308 1.00 98.25 69 ALA A N 1
ATOM 536 C CA . ALA A 1 69 ? 6.496 -0.633 15.422 1.00 98.25 69 ALA A CA 1
ATOM 537 C C . ALA A 1 69 ? 5.231 0.133 15.014 1.00 98.25 69 ALA A C 1
ATOM 539 O O . ALA A 1 69 ? 4.260 0.163 15.772 1.00 98.25 69 ALA A O 1
ATOM 540 N N . GLU A 1 70 ? 5.209 0.698 13.807 1.00 98.25 70 GLU A N 1
ATOM 541 C CA . GLU A 1 70 ? 4.035 1.404 13.298 1.00 98.25 70 GLU A CA 1
ATOM 542 C C . GLU A 1 70 ? 2.841 0.469 13.070 1.00 98.25 70 GLU A C 1
ATOM 544 O O . GLU A 1 70 ? 1.733 0.768 13.517 1.00 98.25 70 GLU A O 1
ATOM 549 N N . ARG A 1 71 ? 3.058 -0.722 12.493 1.00 98.00 71 ARG A N 1
ATOM 550 C CA . ARG A 1 71 ? 1.997 -1.739 12.371 1.00 98.00 71 ARG A CA 1
ATOM 551 C C . ARG A 1 71 ? 1.397 -2.091 13.730 1.00 98.00 71 ARG A C 1
AT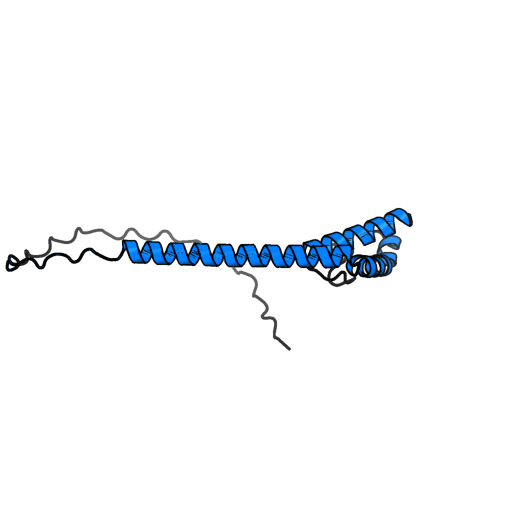OM 553 O O . ARG A 1 71 ? 0.180 -2.199 13.866 1.00 98.00 71 ARG A O 1
ATOM 560 N N . LEU A 1 72 ? 2.247 -2.266 14.743 1.00 98.06 72 LEU A N 1
ATOM 561 C CA . LEU A 1 72 ? 1.798 -2.578 16.095 1.00 98.06 72 LEU A CA 1
ATOM 562 C C . LEU A 1 72 ? 0.953 -1.445 16.687 1.00 98.06 72 LEU A C 1
ATOM 564 O O . LEU A 1 72 ? -0.079 -1.723 17.299 1.00 98.06 72 LEU A O 1
ATOM 568 N N . ARG A 1 73 ? 1.352 -0.184 16.483 1.00 98.44 73 ARG A N 1
ATOM 569 C CA . ARG A 1 73 ? 0.573 0.984 16.922 1.00 98.44 73 ARG A CA 1
ATOM 570 C C . ARG A 1 73 ? -0.800 1.033 16.263 1.00 98.44 73 ARG A C 1
ATOM 572 O O . ARG A 1 73 ? -1.787 1.195 16.976 1.00 98.44 73 ARG A O 1
ATOM 579 N N . ILE A 1 74 ? -0.869 0.827 14.946 1.00 98.31 74 ILE A N 1
ATOM 580 C CA . ILE A 1 74 ? -2.135 0.796 14.197 1.00 98.31 74 ILE A CA 1
ATOM 581 C C . ILE A 1 74 ? -3.060 -0.287 14.771 1.00 98.31 74 ILE A C 1
ATOM 583 O O . ILE A 1 74 ? -4.189 0.010 15.158 1.00 98.31 74 ILE A O 1
ATOM 587 N N . MET A 1 75 ? -2.562 -1.518 14.944 1.00 97.44 75 MET A N 1
ATOM 588 C CA . MET A 1 75 ? -3.346 -2.618 15.527 1.00 97.44 75 MET A CA 1
ATOM 589 C C . MET A 1 75 ? -3.836 -2.318 16.952 1.00 97.44 75 MET A C 1
ATOM 591 O O . MET A 1 75 ? -4.968 -2.647 17.317 1.00 97.44 75 MET A O 1
ATOM 595 N N . GLN A 1 76 ? -2.988 -1.711 17.787 1.00 98.12 76 GLN A N 1
ATOM 596 C CA . GLN A 1 76 ? -3.355 -1.329 19.152 1.00 98.12 76 GLN A CA 1
ATOM 597 C C . GLN A 1 76 ? -4.446 -0.259 19.162 1.00 98.12 76 GLN A C 1
ATOM 599 O O . GLN A 1 76 ? -5.395 -0.362 19.944 1.00 98.12 76 GLN A O 1
ATOM 604 N N . GLN A 1 77 ? -4.333 0.737 18.283 1.00 98.12 77 GLN A N 1
ATOM 605 C CA . GLN A 1 77 ? -5.323 1.795 18.146 1.00 98.12 77 GLN A CA 1
ATOM 606 C C . GLN A 1 77 ? -6.674 1.232 17.688 1.00 98.12 77 GLN A C 1
ATOM 608 O O . GLN A 1 77 ? -7.687 1.484 18.341 1.00 98.12 77 GLN A O 1
ATOM 613 N N . GLU A 1 78 ? -6.696 0.406 16.639 1.00 97.25 78 GLU A N 1
ATOM 614 C CA . GLU A 1 78 ? -7.921 -0.237 16.141 1.00 97.25 78 GLU A CA 1
ATOM 615 C C . GLU A 1 78 ? -8.612 -1.073 17.229 1.00 97.25 78 GLU A C 1
ATOM 617 O O . GLU A 1 78 ? -9.837 -1.027 17.395 1.00 97.25 78 GLU A O 1
ATOM 622 N N . ARG A 1 79 ? -7.828 -1.810 18.026 1.00 97.31 79 ARG A N 1
ATOM 623 C CA . ARG A 1 79 ? -8.350 -2.588 19.154 1.00 97.31 79 ARG A CA 1
ATOM 624 C C . ARG A 1 79 ? -8.954 -1.692 20.232 1.00 97.31 79 ARG A C 1
ATOM 626 O O . ARG A 1 79 ? -10.061 -1.970 20.698 1.00 97.31 79 ARG A O 1
ATOM 633 N N . ALA A 1 80 ? -8.256 -0.625 20.615 1.00 98.25 80 ALA A N 1
ATOM 634 C CA . ALA A 1 80 ? -8.739 0.326 21.611 1.00 98.25 80 ALA A CA 1
ATOM 635 C C . ALA A 1 80 ? -10.042 1.005 21.153 1.00 98.25 80 ALA A C 1
ATOM 637 O O . ALA A 1 80 ? -10.992 1.127 21.932 1.00 98.25 80 ALA A O 1
ATOM 638 N N . GLU A 1 81 ? -10.130 1.378 19.876 1.00 98.12 81 GLU A N 1
ATOM 639 C CA . GLU A 1 81 ? -11.341 1.938 19.275 1.00 98.12 81 GLU A CA 1
ATOM 640 C C . GLU A 1 81 ? -12.494 0.927 19.281 1.00 98.12 81 GLU A C 1
ATOM 642 O O . GLU A 1 81 ? -13.616 1.267 19.670 1.00 98.12 81 GLU A O 1
ATOM 647 N N . GLN A 1 82 ? -12.234 -0.336 18.933 1.00 97.50 82 GLN A N 1
ATOM 648 C CA . GLN A 1 82 ? -13.249 -1.390 18.962 1.00 97.50 82 GLN A CA 1
ATOM 649 C C . GLN A 1 82 ? -13.758 -1.659 20.387 1.00 97.50 82 GLN A C 1
ATOM 651 O O . GLN A 1 82 ? -14.964 -1.816 20.608 1.00 97.50 82 GLN A O 1
ATOM 656 N N . GLU A 1 83 ? -12.864 -1.692 21.373 1.00 98.19 83 GLU A N 1
ATOM 657 C CA . GLU A 1 83 ? -13.221 -1.846 22.785 1.00 98.19 83 GLU A CA 1
ATOM 658 C C . GLU A 1 83 ? -14.050 -0.656 23.282 1.00 98.19 83 GLU A C 1
ATOM 660 O O . GLU A 1 83 ? -15.091 -0.851 23.923 1.00 98.19 83 GLU A O 1
ATOM 665 N N . GLN A 1 84 ? -13.668 0.567 22.903 1.00 98.06 84 GLN A N 1
ATOM 666 C CA . GLN A 1 84 ? -14.422 1.778 23.216 1.00 98.06 84 GLN A CA 1
ATOM 667 C C . GLN A 1 84 ? -15.817 1.759 22.573 1.00 98.06 84 GLN A C 1
ATOM 669 O O . GLN A 1 84 ? -16.809 2.079 23.236 1.00 98.06 84 GLN A O 1
ATOM 674 N N . GLN A 1 85 ? -15.929 1.344 21.309 1.00 97.44 85 GLN A N 1
ATOM 675 C CA . GLN A 1 85 ? -17.214 1.188 20.622 1.00 97.44 85 GLN A CA 1
ATOM 676 C C . GLN A 1 85 ? -18.104 0.150 21.323 1.00 97.44 85 GLN A C 1
ATOM 678 O O . GLN A 1 85 ? -19.287 0.413 21.565 1.00 97.44 85 GLN A O 1
ATOM 683 N N . ARG A 1 86 ? -17.540 -0.995 21.731 1.00 97.75 86 ARG A N 1
ATOM 684 C CA . ARG A 1 86 ? -18.258 -2.036 22.490 1.00 97.75 86 ARG A CA 1
ATOM 685 C C . ARG A 1 86 ? -18.715 -1.544 23.863 1.00 97.75 86 ARG A C 1
ATOM 687 O O . ARG A 1 86 ? -19.824 -1.867 24.287 1.00 97.75 86 ARG A O 1
ATOM 694 N N . ALA A 1 87 ? -17.889 -0.778 24.574 1.00 97.94 87 ALA A N 1
ATOM 695 C CA . ALA A 1 87 ? -18.255 -0.186 25.862 1.00 97.94 87 ALA A CA 1
ATOM 696 C C . ALA A 1 87 ? -19.396 0.834 25.710 1.00 97.94 87 ALA A C 1
ATOM 698 O O . ALA A 1 87 ? -20.390 0.762 26.433 1.00 97.94 87 ALA A O 1
ATOM 699 N N . ARG A 1 88 ? -19.311 1.715 24.702 1.00 97.50 88 ARG A N 1
ATOM 700 C CA . ARG A 1 88 ? -20.376 2.680 24.372 1.00 97.50 88 ARG A CA 1
ATOM 701 C C . ARG A 1 88 ? -21.693 1.985 24.025 1.00 97.50 88 ARG A C 1
ATOM 703 O O . ARG A 1 88 ? -22.751 2.414 24.481 1.00 97.50 88 ARG A O 1
ATOM 710 N N . MET A 1 89 ? -21.640 0.904 23.245 1.00 96.94 89 MET A N 1
ATOM 711 C CA . MET A 1 89 ? -22.829 0.126 22.891 1.00 96.94 89 MET A CA 1
ATOM 712 C C . MET A 1 89 ? -23.480 -0.518 24.124 1.00 96.94 89 MET A C 1
ATOM 714 O O . MET A 1 89 ? -24.697 -0.428 24.275 1.00 96.94 89 MET A O 1
ATOM 718 N N . ARG A 1 90 ? -22.682 -1.102 25.029 1.00 97.00 90 ARG A N 1
ATOM 719 C CA . ARG A 1 90 ? -23.173 -1.680 26.293 1.00 97.00 90 ARG A CA 1
ATOM 720 C C . ARG A 1 90 ? -23.863 -0.640 27.174 1.00 97.00 90 ARG A C 1
ATOM 722 O O . ARG A 1 90 ? -25.028 -0.827 27.513 1.00 97.00 90 ARG A O 1
ATOM 729 N N . ALA A 1 91 ? -23.210 0.494 27.424 1.00 97.06 91 ALA A N 1
ATOM 730 C CA . ALA A 1 91 ? -23.788 1.581 28.215 1.00 97.06 91 ALA A CA 1
ATOM 731 C C . ALA A 1 91 ? -25.112 2.101 27.619 1.00 97.06 91 ALA A C 1
ATOM 733 O O . ALA A 1 91 ? -26.063 2.391 28.345 1.00 97.06 91 ALA A O 1
ATOM 734 N N . ARG A 1 92 ? -25.214 2.176 26.281 1.00 95.19 92 ARG A N 1
ATOM 735 C CA . ARG A 1 92 ? -26.459 2.563 25.598 1.00 95.19 92 ARG A CA 1
ATOM 736 C C . ARG A 1 92 ? -27.587 1.552 25.827 1.00 95.19 92 ARG A C 1
ATOM 738 O O . ARG A 1 92 ? -28.728 1.974 26.016 1.00 95.19 92 ARG A O 1
ATOM 745 N N . MET A 1 93 ? -27.291 0.251 25.800 1.00 94.38 93 MET A N 1
ATOM 746 C CA . MET A 1 93 ? -28.283 -0.798 26.071 1.00 94.38 93 MET A CA 1
ATOM 747 C C . MET A 1 93 ? -28.757 -0.766 27.527 1.00 94.38 93 MET A C 1
ATOM 749 O O . MET A 1 93 ? -29.962 -0.788 27.764 1.00 94.38 93 MET A O 1
ATOM 753 N N . GLU A 1 94 ? -27.839 -0.640 28.488 1.00 93.69 94 GLU A N 1
ATOM 754 C CA . GLU A 1 94 ? -28.166 -0.529 29.918 1.00 93.69 94 GLU A CA 1
ATOM 755 C C . GLU A 1 94 ? -29.023 0.709 30.210 1.00 93.69 94 GLU A C 1
ATOM 757 O O . GLU A 1 94 ? -30.048 0.620 30.885 1.00 93.69 94 GLU A O 1
ATOM 762 N N . ALA A 1 95 ? -28.679 1.861 29.626 1.00 92.25 95 ALA A N 1
ATOM 763 C CA . ALA A 1 95 ? -29.477 3.076 29.761 1.00 92.25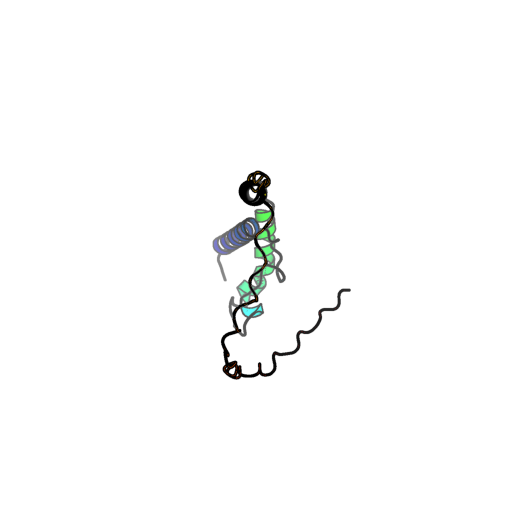 95 ALA A CA 1
ATOM 764 C C . ALA A 1 95 ? -30.891 2.925 29.168 1.00 92.25 95 ALA A C 1
ATOM 766 O O . ALA A 1 95 ? -31.852 3.464 29.720 1.00 92.25 95 ALA A O 1
ATOM 767 N N . ALA A 1 96 ? -31.039 2.198 28.054 1.00 91.12 96 ALA A N 1
ATOM 768 C CA . ALA A 1 96 ? -32.345 1.910 27.462 1.00 91.12 96 ALA A CA 1
ATOM 769 C C . ALA A 1 96 ? -33.177 0.953 28.332 1.00 91.12 96 ALA A C 1
ATOM 771 O O . ALA A 1 96 ? -34.377 1.170 28.492 1.00 91.12 96 ALA A O 1
ATOM 772 N N . GLN A 1 97 ? -32.547 -0.061 28.934 1.00 86.25 97 GLN A N 1
ATOM 773 C CA . GLN A 1 97 ? -33.206 -0.951 29.893 1.00 86.25 97 GLN A CA 1
ATOM 774 C C . GLN A 1 97 ? -33.663 -0.184 31.135 1.00 86.25 97 GLN A C 1
ATOM 776 O O . GLN A 1 97 ? -34.825 -0.298 31.512 1.00 86.25 97 GLN A O 1
ATOM 781 N N . ASN A 1 98 ? -32.801 0.664 31.707 1.00 82.12 98 ASN A N 1
ATOM 782 C CA . ASN A 1 98 ? -33.140 1.450 32.891 1.00 82.12 98 ASN A CA 1
ATOM 783 C C . ASN A 1 98 ? -34.330 2.399 32.637 1.00 82.12 98 ASN A C 1
ATOM 785 O O . ASN A 1 98 ? -35.236 2.486 33.461 1.00 82.12 98 ASN A O 1
ATOM 789 N N . LYS A 1 99 ? -34.395 3.048 31.464 1.00 74.88 99 LYS A N 1
ATOM 790 C CA . LYS A 1 99 ? -35.556 3.874 31.070 1.00 74.88 99 LYS A CA 1
ATOM 791 C C . LYS A 1 99 ? -36.854 3.072 30.917 1.00 74.88 99 LYS A C 1
ATOM 793 O O . LYS A 1 99 ? -37.928 3.627 31.122 1.00 74.88 99 LYS A O 1
ATOM 798 N N . ASN A 1 100 ? -36.755 1.790 30.567 1.00 62.66 100 ASN A N 1
ATOM 799 C CA . ASN A 1 100 ? -37.897 0.882 30.454 1.00 62.66 100 ASN A CA 1
ATOM 800 C C . ASN A 1 100 ? -38.258 0.189 31.782 1.00 62.66 100 ASN A C 1
ATOM 802 O O . ASN A 1 100 ? -39.255 -0.538 31.821 1.00 62.66 100 ASN A O 1
ATOM 806 N N . SER A 1 101 ? -37.513 0.429 32.870 1.00 60.50 101 SER A N 1
ATOM 807 C CA . SER A 1 101 ? -37.926 0.078 34.236 1.00 60.50 101 SER A CA 1
ATOM 808 C C . SER A 1 101 ? -39.146 0.926 34.598 1.00 60.50 101 SER A C 1
ATOM 810 O O . SER A 1 101 ? -39.043 2.047 35.090 1.00 60.50 101 SER A O 1
ATOM 812 N N . ARG A 1 102 ? -40.328 0.415 34.256 1.00 55.88 102 ARG A N 1
ATOM 813 C CA . ARG A 1 102 ? -41.631 1.021 34.543 1.00 55.88 102 ARG A CA 1
ATOM 814 C C . ARG A 1 102 ? -41.692 1.390 36.038 1.00 55.88 102 ARG A C 1
ATOM 816 O O . ARG A 1 102 ? -41.357 0.528 36.853 1.00 55.88 102 ARG A O 1
ATOM 823 N N . PRO A 1 103 ? -42.147 2.597 36.432 1.00 56.59 103 PRO A N 1
ATOM 824 C CA . PRO A 1 103 ? -42.515 2.839 37.823 1.00 56.59 103 PRO A CA 1
ATOM 825 C C . PRO A 1 103 ? -43.513 1.754 38.231 1.00 56.59 103 PRO A C 1
ATOM 827 O O . PRO A 1 103 ? -44.425 1.446 37.453 1.00 56.59 103 PRO A O 1
ATOM 830 N N . SER A 1 104 ? -43.339 1.151 39.405 1.00 57.09 104 SER A N 1
ATOM 831 C CA . SER A 1 104 ? -44.363 0.305 40.011 1.00 57.09 104 SER A CA 1
ATOM 832 C C . SER A 1 104 ? -45.648 1.126 40.071 1.00 57.09 104 SER A C 1
ATOM 834 O O . SER A 1 104 ? -45.773 2.068 40.849 1.00 57.09 104 SER A O 1
ATOM 836 N N . HIS A 1 105 ? -46.580 0.827 39.168 1.00 48.81 105 HIS A N 1
ATOM 837 C CA . HIS A 1 105 ? -47.874 1.482 39.167 1.00 48.81 105 HIS A CA 1
ATOM 838 C C . HIS A 1 105 ? -48.543 1.093 40.489 1.00 48.81 105 HIS A C 1
ATOM 840 O O . HIS A 1 105 ? -48.607 -0.110 40.769 1.00 48.81 105 HIS A O 1
ATOM 846 N N . PRO A 1 106 ? -49.011 2.040 41.323 1.00 55.44 106 PRO A N 1
ATOM 847 C CA . PRO A 1 106 ? -49.817 1.662 42.468 1.00 55.44 106 PRO A CA 1
ATOM 848 C C . PRO A 1 106 ? -51.012 0.876 41.927 1.00 55.44 106 PRO A C 1
ATOM 850 O O . PRO A 1 106 ? -51.642 1.274 40.937 1.00 55.44 106 PRO A O 1
ATOM 853 N N . THR A 1 107 ? -51.254 -0.289 42.518 1.00 54.22 107 THR A N 1
ATOM 854 C CA . THR A 1 107 ? -52.415 -1.127 42.229 1.00 54.22 107 THR A CA 1
ATOM 855 C C . THR A 1 107 ? -53.666 -0.255 42.360 1.00 54.22 107 THR A C 1
ATOM 857 O O . THR A 1 107 ? -53.852 0.355 43.415 1.00 54.22 107 THR A O 1
ATOM 860 N N . PRO A 1 108 ? -54.524 -0.139 41.331 1.00 52.28 108 PRO A N 1
ATOM 861 C CA . PRO A 1 108 ? -55.768 0.601 41.473 1.00 52.28 108 PRO A CA 1
ATOM 862 C C . PRO A 1 108 ? -56.691 -0.191 42.407 1.00 52.28 108 PRO A C 1
ATOM 864 O O . PRO A 1 108 ? -57.116 -1.291 42.067 1.00 52.28 108 PRO A O 1
ATOM 867 N N . SER A 1 109 ? -57.009 0.353 43.582 1.00 54.00 109 SER A N 1
ATOM 868 C CA . SER A 1 109 ? -57.912 -0.270 44.568 1.00 54.00 109 SER A CA 1
ATOM 869 C C . SER A 1 109 ? -59.400 -0.227 44.180 1.00 54.00 109 SER A C 1
ATOM 871 O O . SER A 1 109 ? -60.259 -0.390 45.042 1.00 54.00 109 SER A O 1
ATOM 873 N N . ALA A 1 110 ? -59.734 0.011 42.910 1.00 60.25 110 ALA A N 1
ATOM 874 C CA . ALA A 1 110 ? -61.114 0.095 42.440 1.00 60.25 110 ALA A CA 1
ATOM 875 C C . ALA A 1 110 ? -61.391 -0.996 41.391 1.00 60.25 110 ALA A C 1
ATOM 877 O O . ALA A 1 110 ? -60.565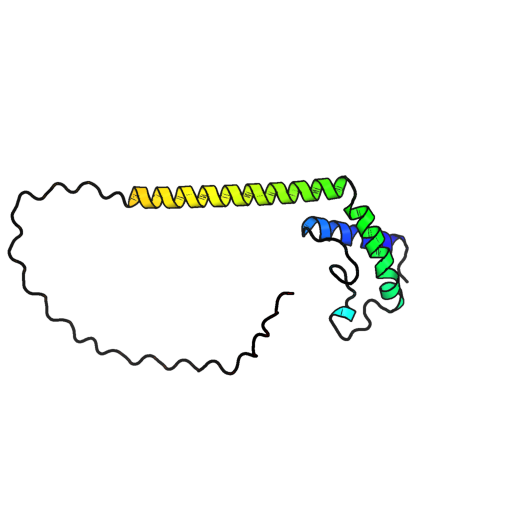 -1.189 40.495 1.00 60.25 110 ALA A O 1
ATOM 878 N N . PRO A 1 111 ? -62.534 -1.706 41.471 1.00 64.19 111 PRO A N 1
ATOM 879 C CA . PRO A 1 111 ? -62.916 -2.665 40.445 1.00 64.19 111 PRO A CA 1
ATOM 880 C C . PRO A 1 111 ? -63.075 -1.944 39.103 1.00 64.19 111 PRO A C 1
ATOM 882 O O . PRO A 1 111 ? -63.665 -0.864 39.037 1.00 64.19 111 PRO A O 1
ATOM 885 N N . ASN A 1 112 ? -62.527 -2.533 38.037 1.00 56.97 112 ASN A N 1
ATOM 886 C CA . ASN A 1 112 ? -62.648 -1.978 36.691 1.00 56.97 112 ASN A CA 1
ATOM 887 C C . ASN A 1 112 ? -64.134 -1.794 36.330 1.00 56.97 112 ASN A C 1
ATOM 889 O O . ASN A 1 112 ? -64.916 -2.730 36.525 1.00 56.97 112 ASN A O 1
ATOM 893 N N . PRO A 1 113 ? -64.535 -0.634 35.777 1.00 65.00 113 PRO A N 1
ATOM 894 C CA . PRO A 1 113 ? -65.875 -0.471 35.233 1.00 65.00 113 PRO A CA 1
ATOM 895 C C . PRO A 1 113 ? -66.102 -1.467 34.080 1.00 65.00 113 PRO A C 1
ATOM 897 O O . PRO A 1 113 ? -65.138 -1.901 33.440 1.00 65.00 113 PRO A O 1
ATOM 900 N N . PRO A 1 114 ? -67.361 -1.857 33.810 1.00 68.19 114 PRO A N 1
ATOM 901 C CA . PRO A 1 114 ? -67.672 -2.843 32.784 1.00 68.19 114 PRO A CA 1
ATOM 902 C C . PRO A 1 114 ? -67.126 -2.413 31.418 1.00 68.19 114 PRO A C 1
ATOM 904 O O . PRO A 1 114 ? -67.273 -1.265 30.998 1.00 68.19 114 PRO A O 1
ATOM 907 N N . VAL A 1 115 ? -66.474 -3.360 30.740 1.00 65.81 115 VAL A N 1
ATOM 908 C CA . VAL A 1 115 ? -65.861 -3.179 29.421 1.00 65.81 115 VAL A CA 1
ATOM 909 C C . VAL A 1 115 ? -66.936 -2.736 28.428 1.00 65.81 115 VAL A C 1
ATOM 911 O O . VAL A 1 115 ? -67.888 -3.471 28.171 1.00 65.81 115 VAL A O 1
ATOM 914 N N . GLN A 1 116 ? -66.790 -1.534 27.868 1.00 68.00 116 GLN A N 1
ATOM 915 C CA . GLN A 1 116 ? -67.633 -1.090 26.759 1.00 68.00 116 GLN A CA 1
ATOM 916 C C . GLN A 1 116 ? -67.317 -1.931 25.508 1.00 68.00 116 GLN A C 1
ATOM 918 O O . GLN A 1 116 ? -66.146 -2.250 25.275 1.00 68.00 116 GLN A O 1
ATOM 923 N N . PRO A 1 117 ? -68.325 -2.312 24.701 1.00 67.75 117 PRO A N 1
ATOM 924 C CA . PRO A 1 117 ? -68.092 -3.070 23.478 1.00 67.75 117 PRO A CA 1
ATOM 925 C C . PRO A 1 117 ? -67.189 -2.286 22.519 1.00 67.75 117 PRO A C 1
ATOM 927 O O . PRO A 1 117 ? -67.250 -1.059 22.443 1.00 67.75 117 PRO A O 1
ATOM 930 N N . ALA A 1 118 ? -66.323 -3.010 21.807 1.00 62.38 118 ALA A N 1
ATOM 931 C CA . ALA A 1 118 ? -65.350 -2.411 20.903 1.00 62.38 118 ALA A CA 1
ATOM 932 C C . ALA A 1 118 ? -66.053 -1.564 19.821 1.00 62.38 118 ALA A C 1
ATOM 934 O O . ALA A 1 118 ? -67.032 -2.037 19.238 1.00 62.38 118 ALA A O 1
ATOM 935 N N . PRO A 1 119 ? -65.563 -0.346 19.521 1.00 69.12 119 PRO A N 1
ATOM 936 C CA . PRO A 1 119 ? -66.123 0.470 18.453 1.00 69.12 119 PRO A CA 1
ATOM 937 C C . PRO A 1 119 ? -65.974 -0.232 17.098 1.00 69.12 119 PRO A C 1
ATOM 939 O O . PRO A 1 119 ? -65.001 -0.954 16.851 1.00 69.12 119 PRO A O 1
ATOM 942 N N . GLU A 1 120 ? -66.955 -0.019 16.223 1.00 67.62 120 GLU A N 1
ATOM 943 C CA . GLU A 1 120 ? -66.998 -0.616 14.890 1.00 67.62 120 GLU A CA 1
ATOM 944 C C . GLU A 1 120 ? -65.735 -0.261 14.094 1.00 67.62 120 GLU A C 1
ATOM 946 O O . GLU A 1 120 ? -65.317 0.898 14.017 1.00 67.62 120 GLU A O 1
ATOM 951 N N . LYS A 1 121 ? -65.092 -1.284 13.520 1.00 61.69 121 LYS A N 1
ATOM 952 C CA . LYS A 1 121 ? -63.855 -1.107 12.754 1.00 61.69 121 LYS A CA 1
ATOM 953 C C . LYS A 1 121 ? -64.142 -0.229 11.529 1.00 61.69 121 LYS A C 1
ATOM 955 O O . LYS A 1 121 ? -65.022 -0.586 10.744 1.00 61.69 121 LYS A O 1
ATOM 960 N N . PRO A 1 122 ? -63.373 0.847 11.286 1.00 64.06 122 PRO A N 1
ATOM 961 C CA . PRO A 1 122 ? -63.493 1.606 10.050 1.00 64.06 122 PRO A CA 1
ATOM 962 C C . PRO A 1 122 ? -63.196 0.692 8.856 1.00 64.06 122 PRO A C 1
ATOM 964 O O . PRO A 1 122 ? -62.185 -0.017 8.851 1.00 64.06 122 PRO A O 1
ATOM 967 N N . SER A 1 123 ? -64.055 0.709 7.833 1.00 63.75 123 SER A N 1
ATOM 968 C CA . SER A 1 123 ? -63.858 -0.071 6.607 1.00 63.75 123 SER A CA 1
ATOM 969 C C . SER A 1 123 ? -62.730 0.531 5.758 1.00 63.75 123 SER A C 1
ATOM 971 O O . SER A 1 123 ? -62.965 1.231 4.77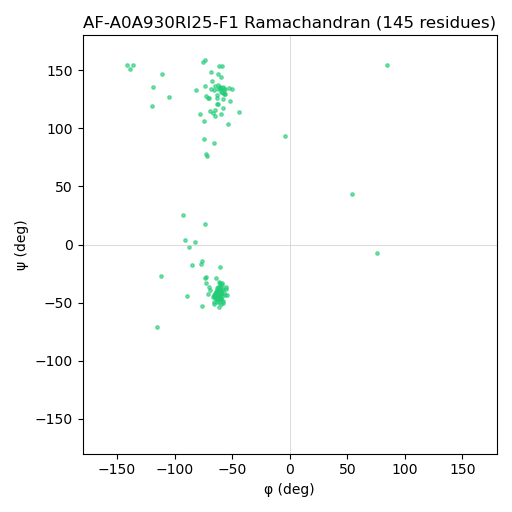0 1.00 63.75 123 SER A O 1
ATOM 973 N N . LEU A 1 124 ? -61.481 0.281 6.143 1.00 63.91 124 LEU A N 1
ATOM 974 C CA . LEU A 1 124 ? -60.322 0.590 5.315 1.00 63.91 124 LEU A CA 1
ATOM 975 C C . LEU A 1 124 ? -60.251 -0.448 4.191 1.00 63.91 124 LEU A C 1
ATOM 977 O O . LEU A 1 124 ? -59.914 -1.610 4.419 1.00 63.91 124 LEU A O 1
ATOM 981 N N . ARG A 1 125 ? -60.596 -0.040 2.966 1.00 62.50 125 ARG A N 1
ATOM 982 C CA . ARG A 1 125 ? -60.371 -0.873 1.779 1.00 62.50 125 ARG A CA 1
ATOM 983 C C . ARG A 1 125 ? -58.861 -0.926 1.512 1.00 62.50 125 ARG A C 1
ATOM 985 O O . ARG A 1 125 ? -58.258 0.139 1.384 1.00 62.50 125 ARG A O 1
ATOM 992 N N . PRO A 1 126 ? -58.239 -2.112 1.399 1.00 63.12 126 PRO A N 1
ATOM 993 C CA . PRO A 1 126 ? -56.832 -2.206 1.035 1.00 63.12 126 PRO A CA 1
ATOM 994 C C . PRO A 1 126 ? -56.646 -1.675 -0.389 1.00 63.12 126 PRO A C 1
ATOM 996 O O . PRO A 1 126 ? -57.180 -2.239 -1.347 1.00 63.12 126 PRO A O 1
ATOM 999 N N . SER A 1 127 ? -55.907 -0.582 -0.551 1.00 66.19 127 SER A N 1
ATOM 1000 C CA . SER A 1 127 ? -55.421 -0.169 -1.865 1.00 66.19 127 SER A CA 1
ATOM 1001 C C . SER A 1 127 ? -54.431 -1.220 -2.376 1.00 66.19 127 SER A C 1
ATOM 1003 O O . SER A 1 127 ? -53.561 -1.691 -1.639 1.00 66.19 127 SER A O 1
ATOM 1005 N N . LYS A 1 128 ? -54.591 -1.638 -3.639 1.00 62.59 128 LYS A N 1
ATOM 1006 C CA . LYS A 1 128 ? -53.691 -2.604 -4.283 1.00 62.59 128 LYS A CA 1
ATOM 1007 C C . LYS A 1 128 ? -52.256 -2.078 -4.229 1.00 62.59 128 LYS A C 1
ATOM 1009 O O . LYS A 1 128 ? -51.992 -0.942 -4.614 1.00 62.59 128 LYS A O 1
ATOM 1014 N N . ARG A 1 129 ? -51.340 -2.931 -3.768 1.00 61.41 129 ARG A N 1
ATOM 1015 C CA . ARG A 1 129 ? -49.893 -2.706 -3.827 1.00 61.41 129 ARG A CA 1
ATOM 1016 C C . ARG A 1 129 ? -49.492 -2.495 -5.296 1.00 61.41 129 ARG A C 1
ATOM 1018 O O . ARG A 1 129 ? -49.817 -3.365 -6.101 1.00 61.41 129 ARG A O 1
ATOM 1025 N N . PRO A 1 130 ? -48.815 -1.394 -5.661 1.00 67.81 130 PRO A N 1
ATOM 1026 C CA . PRO A 1 130 ? -48.261 -1.242 -7.003 1.00 67.81 130 PRO A CA 1
ATOM 1027 C C . PRO A 1 130 ? -47.265 -2.372 -7.298 1.00 67.81 130 PRO A C 1
ATOM 1029 O O . PRO A 1 130 ? -46.448 -2.709 -6.436 1.00 67.81 130 PRO A O 1
ATOM 1032 N N . ASP A 1 131 ? -47.351 -2.969 -8.488 1.00 66.06 131 ASP A N 1
ATOM 1033 C CA . ASP A 1 131 ? -46.450 -4.042 -8.912 1.00 66.06 131 ASP A CA 1
ATOM 1034 C C . ASP A 1 131 ? -45.005 -3.531 -8.989 1.00 66.06 131 ASP A C 1
ATOM 1036 O O . ASP A 1 131 ? -44.688 -2.596 -9.726 1.00 66.06 131 ASP A O 1
ATOM 1040 N N . LEU A 1 132 ? -44.117 -4.160 -8.216 1.00 63.28 132 LEU A N 1
ATOM 1041 C CA . LEU A 1 132 ? -42.677 -3.958 -8.342 1.00 63.28 132 LEU A CA 1
ATOM 1042 C C . LEU A 1 132 ? -42.186 -4.665 -9.619 1.00 63.28 132 LEU A C 1
ATOM 1044 O O . LEU A 1 132 ? -42.561 -5.821 -9.842 1.00 63.28 132 LEU A O 1
ATOM 1048 N N . PRO A 1 133 ? -41.308 -4.046 -10.432 1.00 64.06 133 PRO A N 1
ATOM 1049 C CA . PRO A 1 133 ? -40.673 -4.748 -11.539 1.00 64.06 133 PRO A CA 1
ATOM 1050 C C . PRO A 1 133 ? -39.888 -5.957 -11.012 1.00 64.06 133 PRO A C 1
ATOM 1052 O O . PRO A 1 133 ? -39.124 -5.858 -10.049 1.00 64.06 133 PRO A O 1
ATOM 1055 N N . LYS A 1 134 ? -40.106 -7.121 -11.636 1.00 64.19 134 LYS A N 1
ATOM 1056 C CA . LYS A 1 134 ? -39.412 -8.371 -11.297 1.00 64.19 134 LYS A CA 1
ATOM 1057 C C . LYS A 1 134 ? -37.900 -8.191 -11.502 1.00 64.19 134 LYS A C 1
ATOM 1059 O O . LYS A 1 134 ? -37.512 -7.676 -12.552 1.00 64.19 134 LYS A O 1
ATOM 1064 N N . PRO A 1 135 ? -37.042 -8.641 -10.569 1.00 57.59 135 PRO A N 1
ATOM 1065 C CA . PRO A 1 135 ? -35.604 -8.629 -10.792 1.00 57.59 135 PRO A CA 1
ATOM 1066 C C . PRO A 1 135 ? -35.275 -9.592 -11.938 1.00 57.59 135 PRO A C 1
ATOM 1068 O O . PRO A 1 135 ? -35.433 -10.807 -11.818 1.00 57.59 135 PRO A O 1
ATOM 1071 N N . GLY A 1 136 ? -34.869 -9.030 -13.076 1.00 51.22 136 GLY A N 1
ATOM 1072 C CA . GLY A 1 136 ? -34.302 -9.784 -14.186 1.00 51.22 136 GLY A CA 1
ATOM 1073 C C . GLY A 1 136 ? -32.970 -10.410 -13.777 1.00 51.22 136 GLY A C 1
ATOM 1074 O O . GLY A 1 136 ? -32.169 -9.768 -13.103 1.00 51.22 136 GLY A O 1
ATOM 1075 N N . ASN A 1 137 ? -32.793 -11.677 -14.163 1.00 58.34 137 ASN A N 1
ATOM 1076 C CA . ASN A 1 137 ? -31.603 -12.529 -14.066 1.00 58.34 137 ASN A CA 1
ATOM 1077 C C . ASN A 1 137 ? -30.330 -11.860 -13.512 1.00 58.34 137 ASN A C 1
ATOM 1079 O O . ASN A 1 137 ? -29.510 -11.328 -14.258 1.00 58.34 137 ASN A O 1
ATOM 1083 N N . LEU A 1 138 ? -30.130 -11.982 -12.199 1.00 58.62 138 LEU A N 1
ATOM 1084 C CA . LEU A 1 138 ? -28.807 -11.845 -11.593 1.00 58.62 138 LEU A CA 1
ATOM 1085 C C . LEU A 1 138 ? -27.944 -13.044 -12.030 1.00 58.62 138 LEU A C 1
ATOM 1087 O O . LEU A 1 138 ? -28.430 -14.178 -11.978 1.00 58.62 138 LEU A O 1
ATOM 1091 N N . PRO A 1 139 ? -26.684 -12.842 -12.454 1.00 51.19 139 PRO A N 1
ATOM 1092 C CA . PRO A 1 139 ? -25.808 -13.949 -12.804 1.00 51.19 139 PRO A CA 1
ATOM 1093 C C . PRO A 1 139 ? -25.556 -14.837 -11.578 1.00 51.19 139 PRO A C 1
ATOM 1095 O O . PRO A 1 139 ? -25.280 -14.358 -10.478 1.00 51.19 139 PRO A O 1
ATOM 1098 N N . THR A 1 140 ? -25.668 -16.148 -11.796 1.00 54.66 140 THR A N 1
ATOM 1099 C CA . THR A 1 140 ? -25.437 -17.230 -10.836 1.00 54.66 140 THR A CA 1
ATOM 1100 C C . THR A 1 140 ? -24.163 -16.998 -10.021 1.00 54.66 140 THR A C 1
ATOM 1102 O O . THR A 1 140 ? -23.058 -17.057 -10.561 1.00 54.66 140 THR A O 1
ATOM 1105 N N . GLN A 1 141 ? -24.304 -16.785 -8.708 1.00 58.00 141 GLN A N 1
ATOM 1106 C CA . GLN A 1 141 ? -23.171 -16.842 -7.785 1.00 58.00 141 GLN A CA 1
ATOM 1107 C C . GLN A 1 141 ? -22.541 -18.238 -7.863 1.00 58.00 141 GLN A C 1
ATOM 1109 O O . GLN A 1 141 ? -23.149 -19.236 -7.469 1.00 58.00 141 GLN A O 1
ATOM 1114 N N . ARG A 1 142 ? -21.312 -18.318 -8.380 1.00 57.50 142 ARG A N 1
ATOM 1115 C CA . ARG A 1 142 ? -20.487 -19.524 -8.284 1.00 57.50 142 ARG A CA 1
ATOM 1116 C C . ARG A 1 142 ? -20.123 -19.731 -6.814 1.00 57.50 142 ARG A C 1
ATOM 1118 O O . ARG A 1 142 ? -19.389 -18.931 -6.243 1.00 57.50 142 ARG A O 1
ATOM 1125 N N . ARG A 1 143 ? -20.643 -20.803 -6.206 1.00 57.34 143 ARG A N 1
ATOM 1126 C CA . ARG A 1 143 ? -20.175 -21.282 -4.900 1.00 57.34 143 ARG A CA 1
ATOM 1127 C C . ARG A 1 143 ? -18.710 -21.682 -5.034 1.00 57.34 143 ARG A C 1
ATOM 1129 O O . ARG A 1 143 ? -18.384 -22.550 -5.839 1.00 57.34 143 ARG A O 1
ATOM 1136 N N . ILE A 1 144 ? -17.851 -21.052 -4.248 1.00 58.59 144 ILE A N 1
ATOM 1137 C CA . ILE A 1 144 ? -16.463 -21.471 -4.080 1.00 58.59 144 ILE A CA 1
ATOM 1138 C C . ILE A 1 144 ? -16.510 -22.662 -3.119 1.00 58.59 144 ILE A C 1
ATOM 1140 O O . ILE A 1 144 ? -16.937 -22.512 -1.975 1.00 58.59 144 ILE A O 1
ATOM 1144 N N . ALA A 1 145 ? -16.185 -23.857 -3.609 1.00 45.25 145 ALA A N 1
ATOM 1145 C CA . ALA A 1 145 ? -15.983 -25.018 -2.754 1.00 45.25 145 ALA A CA 1
ATOM 1146 C C . ALA A 1 145 ? -14.655 -24.837 -2.011 1.00 45.25 145 ALA A C 1
ATOM 1148 O O . ALA A 1 145 ? -13.634 -24.561 -2.639 1.00 45.25 145 ALA A O 1
ATOM 1149 N N . SER A 1 146 ? -14.687 -24.961 -0.687 1.00 45.09 146 SER A N 1
ATOM 1150 C CA . SER A 1 146 ? -13.489 -25.088 0.135 1.00 45.09 146 SER A CA 1
ATOM 1151 C C . SER A 1 146 ? -12.865 -26.458 -0.106 1.00 45.09 146 SER A C 1
ATOM 1153 O O . SER A 1 146 ? -13.559 -27.460 0.050 1.00 45.09 146 SER A O 1
ATOM 1155 N N . ASN A 1 147 ? -11.584 -26.469 -0.464 1.00 45.50 147 ASN A N 1
ATOM 1156 C CA . ASN A 1 147 ? -10.622 -27.525 -0.162 1.00 45.50 147 ASN A CA 1
ATOM 1157 C C . ASN A 1 147 ? -9.260 -26.863 0.034 1.00 45.50 147 ASN A C 1
ATOM 1159 O O . ASN A 1 147 ? -8.898 -26.040 -0.837 1.00 45.50 147 ASN A O 1
#